Protein AF-A0A3N5YSX3-F1 (afdb_monomer_lite)

Secondary structure (DSSP, 8-state):
--PPPTTHHHHHHHHTT--EEEEETT--S-EE-SS----TTEEEEEPPSEEEEEEEEEE-SS-EEEE----TTT--GGG---SSTT-EEEEEEEEEEETTEEEEEEEE-

Foldseek 3Di:
DDDDDPCNVVVVCVVVPFWKWKDAPVRPDTDTCPPDPVDPRIDMDGDDQKAKFKFFWKDFPVGTDGDCPPPDRDDDPPPPDDPDPGIDRPWMWIFMDGVNHTDDIDTDD

Sequence (109 aa):
MNKPHKHAEFIKAWADGAEIEFRHEECHAWKKADSPSWNLYTQYRVKPKTVVKYHGIMQGTDGYEDMNHNTGYHAELSHVRYPDNKWKVIAIVKTTFVDNVPVAVEIVK

Structure (mmCIF, N/CA/C/O backbone):
data_AF-A0A3N5YSX3-F1
#
_entry.id   AF-A0A3N5YSX3-F1
#
loop_
_atom_site.group_PDB
_atom_site.id
_atom_site.type_symbol
_atom_site.label_atom_id
_atom_site.label_alt_id
_atom_site.label_comp_id
_atom_site.label_asym_id
_atom_site.label_entity_id
_atom_site.label_seq_id
_atom_site.pdbx_PDB_ins_code
_atom_site.Cartn_x
_atom_site.Cartn_y
_atom_site.Cartn_z
_atom_site.occupancy
_atom_site.B_iso_or_equiv
_atom_site.auth_seq_id
_atom_site.auth_comp_id
_atom_site.auth_asym_id
_atom_site.auth_atom_id
_atom_site.pdbx_PDB_model_num
ATOM 1 N N . MET A 1 1 ? -6.455 19.372 27.163 1.00 49.22 1 MET A N 1
ATOM 2 C CA . MET A 1 1 ? -6.671 19.162 25.713 1.00 49.22 1 MET A CA 1
ATOM 3 C C . MET A 1 1 ? -6.537 17.674 25.423 1.00 49.22 1 MET A C 1
ATOM 5 O O . MET A 1 1 ? -5.475 17.127 25.690 1.00 49.22 1 MET A O 1
ATOM 9 N N . ASN A 1 2 ? -7.593 17.017 24.935 1.00 70.88 2 ASN A N 1
ATOM 10 C CA . ASN A 1 2 ? -7.542 15.610 24.521 1.00 70.88 2 ASN A CA 1
ATOM 11 C C . ASN A 1 2 ? -6.893 15.526 23.140 1.00 70.88 2 ASN A C 1
ATOM 13 O O . ASN A 1 2 ? -7.557 15.736 22.127 1.00 70.88 2 ASN A O 1
ATOM 17 N N . LYS A 1 3 ? -5.585 15.259 23.096 1.00 79.19 3 LYS A N 1
ATOM 18 C CA . LYS A 1 3 ? -4.927 14.932 21.832 1.00 79.19 3 LYS A CA 1
ATOM 19 C C . LYS A 1 3 ? -5.445 13.557 21.389 1.00 79.19 3 LYS A C 1
ATOM 21 O O . LYS A 1 3 ? -5.342 12.618 22.181 1.00 79.19 3 LYS A O 1
ATOM 26 N N . PRO A 1 4 ? -6.017 13.419 20.182 1.00 83.00 4 PRO A N 1
ATOM 27 C CA . PRO A 1 4 ? -6.448 12.119 19.694 1.00 83.00 4 PRO A CA 1
ATOM 28 C C . PRO A 1 4 ? -5.267 11.145 19.690 1.00 83.00 4 PRO A C 1
ATOM 30 O O . PRO A 1 4 ? -4.124 11.523 19.418 1.00 83.00 4 PRO A O 1
ATOM 33 N N . HIS A 1 5 ? -5.549 9.887 20.032 1.00 85.94 5 HIS A N 1
ATOM 34 C CA . HIS A 1 5 ? -4.554 8.822 19.995 1.00 85.94 5 HIS A CA 1
ATOM 35 C C . HIS A 1 5 ? -3.957 8.712 18.583 1.00 85.94 5 HIS A C 1
ATOM 37 O O . HIS A 1 5 ? -4.674 8.906 17.603 1.00 85.94 5 HIS A O 1
ATOM 43 N N . LYS A 1 6 ? -2.678 8.332 18.451 1.00 88.44 6 LYS A N 1
ATOM 44 C CA . LYS A 1 6 ? -1.994 8.224 17.142 1.00 88.44 6 LYS A CA 1
ATOM 45 C C . LYS A 1 6 ? -2.698 7.303 16.131 1.00 88.44 6 LYS A C 1
ATOM 47 O O . LYS A 1 6 ? -2.426 7.383 14.943 1.00 88.44 6 LYS A O 1
ATOM 52 N N . HIS A 1 7 ? -3.572 6.414 16.607 1.00 92.38 7 HIS A N 1
ATOM 53 C CA . HIS A 1 7 ? -4.340 5.477 15.782 1.00 92.38 7 HIS A CA 1
ATOM 54 C C . HIS A 1 7 ? -5.814 5.863 15.614 1.00 92.38 7 HIS A C 1
ATOM 56 O O . HIS A 1 7 ? -6.558 5.094 15.019 1.00 92.38 7 HIS A O 1
ATOM 62 N N . ALA A 1 8 ? -6.260 7.005 16.146 1.00 92.31 8 ALA A N 1
ATOM 63 C CA . ALA A 1 8 ? -7.677 7.372 16.163 1.00 92.31 8 ALA A CA 1
ATOM 64 C C . ALA A 1 8 ? -8.302 7.366 14.757 1.00 92.31 8 ALA A C 1
ATOM 66 O O . ALA A 1 8 ? -9.401 6.847 14.577 1.00 92.31 8 ALA A O 1
ATOM 67 N N . GLU A 1 9 ? -7.577 7.868 13.756 1.00 91.56 9 GLU A N 1
ATOM 68 C CA . GLU A 1 9 ? -8.036 7.879 12.362 1.00 91.56 9 GLU A CA 1
ATOM 69 C C . GLU A 1 9 ? -8.153 6.466 11.774 1.00 91.56 9 GLU A C 1
ATOM 71 O O . GLU A 1 9 ? -9.136 6.155 11.105 1.00 91.56 9 GLU A O 1
ATOM 76 N N . PHE A 1 10 ? -7.202 5.577 12.075 1.00 94.00 10 PHE A N 1
ATOM 77 C CA . PHE A 1 10 ? -7.221 4.195 11.588 1.00 94.00 10 PHE A CA 1
ATOM 78 C C . PHE A 1 10 ? -8.292 3.346 12.275 1.00 94.00 10 PHE A C 1
ATOM 80 O O . PHE A 1 10 ? -8.935 2.536 11.614 1.00 94.00 10 PHE A O 1
ATOM 87 N N . ILE A 1 11 ? -8.518 3.556 13.577 1.00 93.81 11 ILE A N 1
ATOM 88 C CA . ILE A 1 11 ? -9.593 2.900 14.334 1.00 93.81 11 ILE A CA 1
ATOM 89 C C . ILE A 1 11 ? -10.946 3.275 13.736 1.00 93.81 11 ILE A C 1
ATOM 91 O O . ILE A 1 11 ? -11.776 2.398 13.509 1.00 93.81 11 ILE A O 1
ATOM 95 N N . LYS A 1 12 ? -11.149 4.566 13.443 1.00 94.12 12 LYS A N 1
ATOM 96 C CA . LYS A 1 12 ? -12.375 5.043 12.806 1.00 94.12 12 LYS A CA 1
ATOM 97 C C . LYS A 1 12 ? -12.557 4.426 11.419 1.00 94.12 12 LYS A C 1
ATOM 99 O O . LYS A 1 12 ? -13.597 3.838 11.164 1.00 94.12 12 LYS A O 1
ATOM 104 N N . ALA A 1 13 ? -11.531 4.482 10.569 1.00 92.38 13 ALA A N 1
ATOM 105 C CA . ALA A 1 13 ? -11.596 3.899 9.230 1.00 92.38 13 ALA A CA 1
ATOM 106 C C . ALA A 1 13 ? -11.913 2.393 9.261 1.00 92.38 13 ALA A C 1
ATOM 108 O O . ALA A 1 13 ? -12.723 1.921 8.470 1.00 92.38 13 ALA A O 1
ATOM 109 N N . TRP A 1 14 ? -11.313 1.644 10.190 1.00 94.62 14 TRP A N 1
ATOM 110 C CA . TRP A 1 14 ? -11.592 0.218 10.367 1.00 94.62 14 TRP A CA 1
ATOM 111 C C . TRP A 1 14 ? -13.025 -0.045 10.851 1.00 94.62 14 TRP A C 1
ATOM 113 O O . TRP A 1 14 ? -13.687 -0.933 10.322 1.00 94.62 14 TRP A O 1
ATOM 123 N N . ALA A 1 15 ? -13.533 0.755 11.798 1.00 93.50 15 ALA A N 1
ATOM 124 C CA . ALA A 1 15 ? -14.923 0.676 12.257 1.00 93.50 15 ALA A CA 1
ATOM 125 C C . ALA A 1 15 ? -15.936 1.024 11.148 1.00 93.50 15 ALA A C 1
ATOM 127 O O . ALA A 1 15 ? -17.013 0.436 11.101 1.00 93.50 15 ALA A O 1
ATOM 128 N N . ASP A 1 16 ? -15.560 1.914 10.226 1.00 94.75 16 ASP A N 1
ATOM 129 C CA . ASP A 1 16 ? -16.324 2.252 9.019 1.00 94.75 16 ASP A CA 1
ATOM 130 C C . ASP A 1 16 ? -16.192 1.178 7.906 1.00 94.75 16 ASP A C 1
ATOM 132 O O . ASP A 1 16 ? -16.770 1.322 6.828 1.00 94.75 16 ASP A O 1
ATOM 136 N N . GLY A 1 17 ? -15.443 0.091 8.145 1.00 91.06 17 GLY A N 1
ATOM 137 C CA . GLY A 1 17 ? -15.299 -1.051 7.233 1.00 91.06 17 GLY A CA 1
ATOM 138 C C . GLY A 1 17 ? -14.125 -0.970 6.251 1.00 91.06 17 GLY A C 1
ATOM 139 O O . GLY A 1 17 ? -14.054 -1.771 5.318 1.00 91.06 17 GLY A O 1
ATOM 140 N N . ALA A 1 18 ? -13.196 -0.025 6.420 1.00 91.06 18 ALA A N 1
ATOM 141 C CA . ALA A 1 18 ? -12.007 0.054 5.577 1.00 91.06 18 ALA A CA 1
ATOM 142 C C . ALA A 1 18 ? -11.027 -1.099 5.856 1.00 91.06 18 ALA A C 1
ATOM 144 O O . ALA A 1 18 ? -10.755 -1.452 7.006 1.00 91.06 18 ALA A O 1
ATOM 145 N N . GLU A 1 19 ? -10.417 -1.635 4.796 1.00 92.06 19 GLU A N 1
ATOM 146 C CA . GLU A 1 19 ? -9.291 -2.558 4.936 1.00 92.06 19 GLU A CA 1
ATOM 147 C C . GLU A 1 19 ? -8.061 -1.804 5.456 1.00 92.06 19 GLU A C 1
ATOM 149 O O . GLU A 1 19 ? -7.607 -0.827 4.855 1.00 92.06 19 GLU A O 1
ATOM 154 N N . ILE A 1 20 ? -7.493 -2.280 6.560 1.00 93.31 20 ILE A N 1
ATOM 155 C CA . ILE A 1 20 ? -6.272 -1.728 7.146 1.00 93.31 20 ILE A CA 1
ATOM 156 C C . ILE A 1 20 ? -5.115 -2.710 7.006 1.00 93.31 20 ILE A C 1
ATOM 158 O O . ILE A 1 20 ? -5.281 -3.933 7.008 1.00 93.31 20 ILE A O 1
ATOM 162 N N . GLU A 1 21 ? -3.917 -2.155 6.938 1.00 92.31 21 GLU A N 1
ATOM 163 C CA . GLU A 1 21 ? -2.675 -2.902 6.981 1.00 92.31 21 GLU A CA 1
ATOM 164 C C . GLU A 1 21 ? -1.836 -2.439 8.164 1.00 92.31 21 GLU A C 1
ATOM 166 O O . GLU A 1 21 ? -1.858 -1.268 8.553 1.00 92.31 21 GLU A O 1
ATOM 171 N N . PHE A 1 22 ? -1.076 -3.369 8.721 1.00 91.56 22 PHE A N 1
ATOM 172 C CA . PHE A 1 22 ? -0.121 -3.118 9.778 1.00 91.56 22 PHE A CA 1
ATOM 173 C C . PHE A 1 22 ? 1.282 -3.505 9.329 1.00 91.56 22 PHE A C 1
ATOM 175 O O . PHE A 1 22 ? 1.479 -4.368 8.468 1.00 91.56 22 PHE A O 1
ATOM 182 N N . ARG A 1 23 ? 2.270 -2.859 9.932 1.00 89.19 23 ARG A N 1
ATOM 183 C CA . ARG A 1 23 ? 3.678 -3.151 9.724 1.00 89.19 23 ARG A CA 1
ATOM 184 C C . ARG A 1 23 ? 4.400 -3.097 11.063 1.00 89.19 23 ARG A C 1
ATOM 186 O O . ARG A 1 23 ? 4.310 -2.100 11.782 1.00 89.19 23 ARG A O 1
ATOM 193 N N . HIS A 1 24 ? 5.104 -4.178 11.386 1.00 82.62 24 HIS A N 1
ATOM 194 C CA . HIS A 1 24 ? 6.051 -4.186 12.498 1.00 82.62 24 HIS A CA 1
ATOM 195 C C . HIS A 1 24 ? 7.343 -3.500 12.081 1.00 82.62 24 HIS A C 1
ATOM 197 O O . HIS A 1 24 ? 7.746 -3.595 10.928 1.00 82.62 24 HIS A O 1
ATOM 203 N N . GLU A 1 25 ? 8.011 -2.852 13.025 1.00 77.12 25 GLU A N 1
ATOM 204 C CA . GLU A 1 25 ? 9.292 -2.193 12.773 1.00 77.12 25 GLU A CA 1
ATOM 205 C C . GLU A 1 25 ? 10.338 -3.164 12.196 1.00 77.12 25 GLU A C 1
ATOM 207 O O . GLU A 1 25 ? 11.014 -2.834 11.226 1.00 77.12 25 GLU A O 1
ATOM 212 N N . GLU A 1 26 ? 10.363 -4.402 12.695 1.00 79.50 26 GLU A N 1
ATOM 213 C CA . GLU A 1 26 ? 11.276 -5.462 12.244 1.00 79.50 26 GLU A CA 1
ATOM 214 C C . GLU A 1 26 ? 10.867 -6.104 10.906 1.00 79.50 26 GLU A C 1
ATOM 216 O O . GLU A 1 26 ? 11.692 -6.673 10.193 1.00 79.50 26 GLU A O 1
ATOM 221 N N . CYS A 1 27 ? 9.587 -6.023 10.531 1.00 68.12 27 CYS A N 1
ATOM 222 C CA . CYS A 1 27 ? 9.090 -6.559 9.267 1.00 68.12 27 CYS A CA 1
ATOM 223 C C . CYS A 1 27 ? 8.887 -5.412 8.278 1.00 68.12 27 CYS A C 1
ATOM 225 O O . CYS A 1 27 ? 7.913 -4.671 8.357 1.00 68.12 27 CYS A O 1
ATOM 227 N N . HIS A 1 28 ? 9.740 -5.296 7.263 1.00 73.50 28 HIS A N 1
ATOM 228 C CA . HIS A 1 28 ? 9.616 -4.231 6.260 1.00 73.50 28 HIS A CA 1
ATOM 229 C C . HIS A 1 28 ? 8.391 -4.353 5.318 1.00 73.50 28 HIS A C 1
ATOM 231 O O . HIS A 1 28 ? 8.254 -3.565 4.384 1.00 73.50 28 HIS A O 1
ATOM 237 N N . ALA A 1 29 ? 7.479 -5.298 5.568 1.00 80.75 29 ALA A N 1
ATOM 238 C CA . ALA A 1 29 ? 6.302 -5.573 4.749 1.00 80.75 29 ALA A CA 1
ATOM 239 C C . ALA A 1 29 ? 4.990 -5.195 5.456 1.00 80.75 29 ALA A C 1
ATOM 241 O O . ALA A 1 29 ? 4.787 -5.512 6.629 1.00 80.75 29 ALA A O 1
ATOM 242 N N . TRP A 1 30 ? 4.082 -4.569 4.704 1.00 87.06 30 TRP A N 1
ATOM 243 C CA . TRP A 1 30 ? 2.700 -4.328 5.120 1.00 87.06 30 TRP A CA 1
ATOM 244 C C . TRP A 1 30 ? 1.887 -5.621 5.029 1.00 87.06 30 TRP A C 1
ATOM 246 O O . TRP A 1 30 ? 1.962 -6.335 4.029 1.00 87.06 30 TRP A O 1
ATOM 256 N N . LYS A 1 31 ? 1.121 -5.927 6.077 1.00 86.81 31 LYS A N 1
ATOM 257 C CA . LYS A 1 31 ? 0.249 -7.105 6.168 1.00 86.81 31 LYS A CA 1
ATOM 258 C C . LYS A 1 31 ? -1.168 -6.671 6.514 1.00 86.81 31 LYS A C 1
ATOM 260 O O . LYS A 1 31 ? -1.347 -5.701 7.242 1.00 86.81 31 LYS A O 1
ATOM 265 N N . LYS A 1 32 ? -2.176 -7.396 6.033 1.00 90.88 32 LYS A N 1
ATOM 266 C CA . LYS A 1 32 ? -3.582 -7.140 6.374 1.00 90.88 32 LYS A CA 1
ATOM 267 C C . LYS A 1 32 ? -3.808 -7.280 7.885 1.00 90.88 32 LYS A C 1
ATOM 269 O O . LYS A 1 32 ? -3.336 -8.246 8.479 1.00 90.88 32 LYS A O 1
ATOM 274 N N . ALA A 1 33 ? -4.521 -6.336 8.496 1.00 91.56 33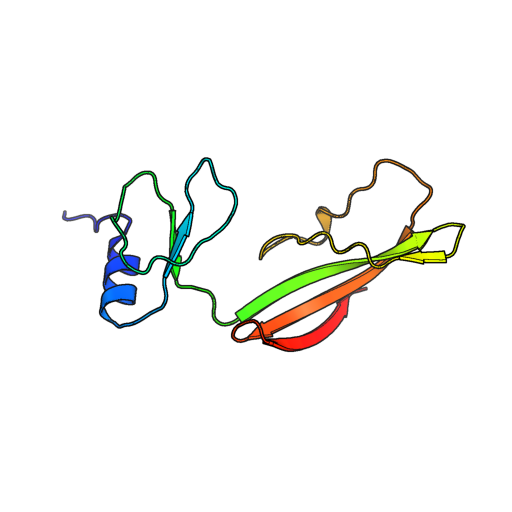 ALA A N 1
ATOM 275 C CA . ALA A 1 33 ? -4.906 -6.388 9.907 1.00 91.56 33 ALA A CA 1
ATOM 276 C C . ALA A 1 33 ? -6.402 -6.724 10.043 1.00 91.56 33 ALA A C 1
ATOM 278 O O . ALA A 1 33 ? -7.244 -5.833 10.102 1.00 91.56 33 ALA A O 1
ATOM 279 N N . ASP A 1 34 ? -6.732 -8.017 10.115 1.00 88.31 34 ASP A N 1
ATOM 280 C CA . ASP A 1 34 ? -8.116 -8.471 10.344 1.00 88.31 34 ASP A CA 1
ATOM 281 C C . ASP A 1 34 ? -8.579 -8.245 11.797 1.00 88.31 34 ASP A C 1
ATOM 283 O O . ASP A 1 34 ? -9.764 -8.080 12.069 1.00 88.31 34 ASP A O 1
ATOM 287 N N . SER A 1 35 ? -7.646 -8.219 12.752 1.00 90.12 35 SER A N 1
ATOM 288 C CA . SER A 1 35 ? -7.915 -7.964 14.175 1.00 90.12 35 SER A CA 1
ATOM 289 C C . SER A 1 35 ? -6.797 -7.098 14.773 1.00 90.12 35 SER A C 1
ATOM 291 O O . SER A 1 35 ? -5.874 -7.619 15.403 1.00 90.12 35 SER A O 1
ATOM 293 N N . PRO A 1 36 ? -6.804 -5.776 14.513 1.00 89.44 36 PRO A N 1
ATOM 294 C CA . PRO A 1 36 ? -5.735 -4.875 14.937 1.00 89.44 36 PRO A CA 1
ATOM 295 C C . PRO A 1 36 ? -5.667 -4.749 16.467 1.00 89.44 36 PRO A C 1
ATOM 297 O O . PRO A 1 36 ? -6.638 -4.379 17.120 1.00 89.44 36 PRO A O 1
ATOM 300 N N . SER A 1 37 ? -4.485 -4.982 17.041 1.00 89.75 37 SER A N 1
ATOM 301 C CA . SER A 1 37 ? -4.218 -4.770 18.474 1.00 89.75 37 SER A CA 1
ATOM 302 C C . SER A 1 37 ? -3.965 -3.303 18.850 1.00 89.75 37 SER A C 1
ATOM 304 O O . SER A 1 37 ? -3.837 -2.985 20.029 1.00 89.75 37 SER A O 1
ATOM 306 N N . TRP A 1 38 ? -3.859 -2.412 17.856 1.00 91.62 38 TRP A N 1
ATOM 307 C CA . TRP A 1 38 ? -3.568 -0.979 18.002 1.00 91.62 38 TRP A CA 1
ATOM 308 C C . TRP A 1 38 ? -2.311 -0.667 18.826 1.00 91.62 38 TRP A C 1
ATOM 310 O O . TRP A 1 38 ? -2.224 0.383 19.468 1.00 91.62 38 TRP A O 1
ATOM 320 N N . ASN A 1 39 ? -1.319 -1.560 18.773 1.00 88.88 39 ASN A N 1
ATOM 321 C CA . ASN A 1 39 ? -0.065 -1.433 19.506 1.00 88.88 39 ASN A CA 1
ATOM 322 C C . ASN A 1 39 ? 0.716 -0.183 19.059 1.00 88.88 39 ASN A C 1
ATOM 324 O O . ASN A 1 39 ? 0.902 0.056 17.866 1.00 88.88 39 ASN A O 1
ATOM 328 N N . LEU A 1 40 ? 1.202 0.607 20.021 1.00 87.00 40 LEU A N 1
ATOM 329 C CA . LEU A 1 40 ? 1.969 1.837 19.797 1.00 87.00 40 LEU A CA 1
ATOM 330 C C . LEU A 1 40 ? 3.231 1.644 18.942 1.00 87.00 40 LEU A C 1
ATOM 332 O O . LEU A 1 40 ? 3.601 2.576 18.225 1.00 87.00 40 LEU A O 1
ATOM 336 N N . TYR A 1 41 ? 3.846 0.460 18.975 1.00 86.94 41 TYR A N 1
ATOM 337 C CA . TYR A 1 41 ? 5.042 0.117 18.191 1.00 86.94 41 TYR A CA 1
ATOM 338 C C . TYR A 1 41 ? 4.724 -0.384 16.778 1.00 86.94 41 TYR A C 1
ATOM 340 O O . TYR A 1 41 ? 5.616 -0.618 15.971 1.00 86.94 41 TYR A O 1
ATOM 348 N N . THR A 1 42 ? 3.444 -0.577 16.464 1.00 88.75 42 THR A N 1
ATOM 349 C CA . THR A 1 42 ? 3.008 -1.016 15.140 1.00 88.75 42 THR A CA 1
ATOM 350 C C . THR A 1 42 ? 2.581 0.194 14.320 1.00 88.75 42 THR A C 1
ATOM 352 O O . THR A 1 42 ? 1.906 1.107 14.809 1.00 88.75 42 THR A O 1
ATOM 355 N N . GLN A 1 43 ? 3.010 0.228 13.064 1.00 91.19 43 GLN A N 1
ATOM 356 C CA . GLN A 1 43 ? 2.537 1.213 12.102 1.00 91.19 43 GLN A CA 1
ATOM 357 C C . GLN A 1 43 ? 1.268 0.683 11.448 1.00 91.19 43 GLN A C 1
ATOM 359 O O . GLN A 1 43 ? 1.196 -0.495 11.108 1.00 91.19 43 GLN A O 1
ATOM 364 N N . TYR A 1 44 ? 0.285 1.555 11.257 1.00 92.00 44 TYR A N 1
ATOM 365 C CA . TYR A 1 44 ? -0.968 1.230 10.586 1.00 92.00 44 TYR A CA 1
ATOM 366 C C . TYR A 1 44 ? -1.170 2.165 9.401 1.00 92.00 44 TYR A C 1
ATOM 368 O O . TYR A 1 44 ? -0.733 3.316 9.427 1.00 92.00 44 TYR A O 1
ATOM 376 N N . ARG A 1 45 ? -1.843 1.661 8.371 1.00 91.31 45 ARG A N 1
ATOM 377 C CA . ARG A 1 45 ? -2.353 2.459 7.258 1.00 91.31 45 ARG A CA 1
ATOM 378 C C . ARG A 1 45 ? -3.677 1.887 6.776 1.00 91.31 45 ARG A C 1
ATOM 380 O O . ARG A 1 45 ? -3.930 0.694 6.924 1.00 91.31 45 ARG A O 1
ATOM 387 N N . VAL A 1 46 ? -4.491 2.724 6.148 1.00 90.75 46 VAL A N 1
ATOM 388 C CA . VAL A 1 46 ? -5.586 2.233 5.305 1.00 90.75 46 VAL A CA 1
ATOM 389 C C . VAL A 1 46 ? -4.964 1.660 4.034 1.00 90.75 46 VAL A C 1
ATOM 391 O O . VAL A 1 46 ? -4.071 2.285 3.454 1.00 90.75 46 VAL A O 1
ATOM 394 N N . LYS A 1 47 ? -5.396 0.467 3.623 1.00 87.31 47 LYS A N 1
ATOM 395 C CA . LYS A 1 47 ? -4.909 -0.181 2.406 1.00 87.31 47 LYS A CA 1
ATOM 396 C C . LYS A 1 47 ? -5.152 0.756 1.214 1.00 87.31 47 LYS A C 1
ATOM 398 O O . LYS A 1 47 ? -6.297 1.148 0.973 1.00 87.31 47 LYS A O 1
ATOM 403 N N . PRO A 1 48 ? -4.102 1.159 0.481 1.00 83.75 48 PRO A N 1
ATOM 404 C CA . PRO A 1 48 ? -4.271 2.046 -0.658 1.00 83.75 48 PRO A CA 1
ATOM 405 C C . PRO A 1 48 ? -5.050 1.321 -1.759 1.00 83.75 48 PRO A C 1
ATOM 407 O O . PRO A 1 48 ? -4.638 0.255 -2.211 1.00 83.75 48 PRO A O 1
ATOM 410 N N . LYS A 1 49 ? -6.164 1.913 -2.204 1.00 83.00 49 LYS A N 1
ATOM 411 C CA . LYS A 1 49 ? -6.946 1.397 -3.343 1.00 83.00 49 LYS A CA 1
ATOM 412 C C . LYS A 1 49 ? -6.170 1.492 -4.652 1.00 83.00 49 LYS A C 1
ATOM 414 O O . LYS A 1 49 ? -6.274 0.607 -5.490 1.00 83.00 49 LYS A O 1
ATOM 419 N N . THR A 1 50 ? -5.367 2.545 -4.790 1.00 84.44 50 THR A N 1
ATOM 420 C CA . THR A 1 50 ? -4.540 2.807 -5.968 1.00 84.44 50 THR A CA 1
ATOM 421 C C . THR A 1 50 ? -3.066 2.761 -5.589 1.00 84.44 50 THR A C 1
ATOM 423 O O . THR A 1 50 ? -2.640 3.431 -4.649 1.00 84.44 50 THR A O 1
ATOM 426 N N . VAL A 1 51 ? -2.282 1.982 -6.330 1.00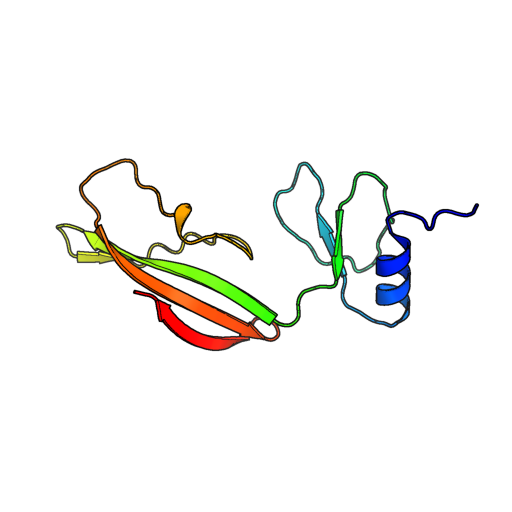 84.19 51 VAL A N 1
ATOM 427 C CA . VAL A 1 51 ? -0.858 1.735 -6.082 1.00 84.19 51 VAL A CA 1
ATOM 428 C C . VAL A 1 51 ? -0.088 1.980 -7.363 1.00 84.19 51 VAL A C 1
ATOM 430 O O . VAL A 1 51 ? -0.462 1.456 -8.400 1.00 84.19 51 VAL A O 1
ATOM 433 N N . VAL A 1 52 ? 1.015 2.718 -7.308 1.00 81.69 52 VAL A N 1
ATOM 434 C CA . VAL A 1 52 ? 1.916 2.870 -8.456 1.00 81.69 52 VAL A CA 1
ATOM 435 C C . VAL A 1 52 ? 3.214 2.132 -8.147 1.00 81.69 52 VAL A C 1
ATOM 437 O O . VAL A 1 52 ? 3.800 2.334 -7.085 1.00 81.69 52 VAL A O 1
ATOM 440 N N . LYS A 1 53 ? 3.651 1.256 -9.053 1.00 82.94 53 LYS A N 1
ATOM 441 C CA . LYS A 1 53 ? 4.941 0.559 -8.980 1.00 82.94 53 LYS A CA 1
ATOM 442 C C . LYS A 1 53 ? 5.822 0.976 -10.147 1.00 82.94 53 LYS A C 1
ATOM 444 O O . LYS A 1 53 ? 5.312 1.233 -11.235 1.00 82.94 53 LYS A O 1
ATOM 449 N N . TYR A 1 54 ? 7.128 0.986 -9.917 1.00 79.31 54 TYR A N 1
ATOM 450 C CA . TYR A 1 54 ? 8.131 1.247 -10.942 1.00 79.31 54 TYR A CA 1
ATOM 451 C C . TYR A 1 54 ? 9.062 0.038 -11.051 1.00 79.31 54 TYR A C 1
ATOM 453 O O . TYR A 1 54 ? 9.514 -0.477 -10.029 1.00 79.31 54 TYR A O 1
ATOM 461 N N . HIS A 1 55 ? 9.360 -0.410 -12.269 1.00 74.50 55 HIS A N 1
ATOM 462 C CA . HIS A 1 55 ? 10.444 -1.362 -12.529 1.00 74.50 55 HIS A CA 1
ATOM 463 C C . HIS A 1 55 ? 11.260 -0.924 -13.748 1.00 74.50 55 HIS A C 1
ATOM 465 O O . HIS A 1 55 ? 10.755 -0.234 -14.632 1.00 74.50 55 HIS A O 1
ATOM 471 N N . GLY A 1 56 ? 12.550 -1.256 -13.759 1.00 75.81 56 GLY A N 1
ATOM 472 C CA . GLY A 1 56 ? 13.464 -0.889 -14.838 1.00 75.81 56 GLY A CA 1
ATOM 473 C C . GLY A 1 56 ? 13.642 -2.037 -15.824 1.00 75.81 56 GLY A C 1
ATOM 474 O O . GLY A 1 56 ? 13.956 -3.149 -15.410 1.00 75.81 56 GLY A O 1
ATOM 475 N N . ILE A 1 57 ? 13.507 -1.755 -17.120 1.00 74.44 57 ILE A N 1
ATOM 476 C CA . ILE A 1 57 ? 13.913 -2.678 -18.184 1.00 74.44 57 ILE A CA 1
ATOM 477 C C . ILE A 1 57 ? 15.397 -2.467 -18.440 1.00 74.44 57 ILE A C 1
ATOM 479 O O . ILE A 1 57 ? 15.857 -1.334 -18.639 1.00 74.44 57 ILE A O 1
ATOM 483 N N . MET A 1 58 ? 16.140 -3.568 -18.455 1.00 71.56 58 MET A N 1
ATOM 484 C CA . MET A 1 58 ? 17.585 -3.530 -18.573 1.00 71.56 58 MET A CA 1
ATOM 485 C C . MET A 1 58 ? 18.083 -4.259 -19.804 1.00 71.56 58 MET A C 1
ATOM 487 O O . MET A 1 58 ? 17.556 -5.298 -20.198 1.00 71.56 58 MET A O 1
ATOM 491 N N . GLN A 1 59 ? 19.133 -3.692 -20.390 1.00 69.56 59 GLN A N 1
ATOM 492 C CA . GLN A 1 59 ? 19.873 -4.298 -21.480 1.00 69.56 59 GLN A CA 1
ATOM 493 C C . GLN A 1 59 ? 21.284 -4.637 -21.007 1.00 69.56 59 GLN A C 1
ATOM 495 O O . GLN A 1 59 ? 22.036 -3.749 -20.584 1.00 69.56 59 GLN A O 1
ATOM 500 N N . GLY A 1 60 ? 21.610 -5.923 -21.072 1.00 67.44 60 GLY A N 1
ATOM 501 C CA . GLY A 1 60 ? 22.942 -6.467 -20.850 1.00 67.44 60 GLY A CA 1
ATOM 502 C C . GLY A 1 60 ? 23.659 -6.706 -22.175 1.00 67.44 60 GLY A C 1
ATOM 503 O O . GLY A 1 60 ? 23.115 -6.495 -23.261 1.00 67.44 60 GLY A O 1
ATOM 504 N N . THR A 1 61 ? 24.908 -7.156 -22.097 1.00 63.00 61 THR A N 1
ATOM 505 C CA . THR A 1 61 ? 25.707 -7.521 -23.279 1.00 63.00 61 THR A CA 1
ATOM 506 C C . THR A 1 61 ? 25.267 -8.836 -23.933 1.00 63.00 61 THR A C 1
ATOM 508 O O . THR A 1 61 ? 25.689 -9.132 -25.046 1.00 63.00 61 THR A O 1
ATOM 511 N N . ASP A 1 62 ? 24.440 -9.618 -23.246 1.00 66.88 62 ASP A N 1
ATOM 512 C CA . ASP A 1 62 ? 23.947 -10.949 -23.610 1.00 66.88 62 ASP A CA 1
ATOM 513 C C . ASP A 1 62 ? 22.429 -10.999 -23.881 1.00 66.88 62 ASP A C 1
ATOM 515 O O . ASP A 1 62 ? 21.934 -12.030 -24.335 1.00 66.88 62 ASP A O 1
ATOM 519 N N . GLY A 1 63 ? 21.688 -9.898 -23.686 1.00 59.62 63 GLY A N 1
ATOM 520 C CA . GLY A 1 63 ? 20.250 -9.834 -23.969 1.00 59.62 63 GLY A CA 1
ATOM 521 C C . GLY A 1 63 ? 19.473 -8.793 -23.152 1.00 59.62 63 GLY A C 1
ATOM 522 O O . GLY A 1 63 ? 20.037 -7.815 -22.657 1.00 59.62 63 GLY A O 1
ATOM 523 N N . TYR A 1 64 ? 18.154 -8.998 -23.042 1.00 51.97 64 TYR A N 1
ATOM 524 C CA . TYR A 1 64 ? 17.238 -8.209 -22.207 1.00 51.97 64 TYR A CA 1
ATOM 525 C C . TYR A 1 64 ? 16.717 -9.064 -21.047 1.00 51.97 64 TYR A C 1
ATOM 527 O O . TYR A 1 64 ? 16.220 -10.163 -21.287 1.00 51.97 64 TYR A O 1
ATOM 535 N N . GLU A 1 65 ? 16.752 -8.539 -19.820 1.00 56.34 65 GLU A N 1
ATOM 536 C CA . GLU A 1 65 ? 16.121 -9.163 -18.649 1.00 56.34 65 GLU A CA 1
ATOM 537 C C . GLU A 1 65 ? 15.235 -8.149 -17.906 1.00 56.34 65 GLU A C 1
ATOM 539 O O . GLU A 1 65 ? 15.624 -6.997 -17.686 1.00 56.34 65 GLU A O 1
ATOM 544 N N . ASP A 1 66 ? 14.026 -8.577 -17.522 1.00 51.19 66 ASP A N 1
ATOM 545 C CA . ASP A 1 66 ? 13.116 -7.795 -16.677 1.00 51.19 66 ASP A CA 1
ATOM 546 C C . ASP A 1 66 ? 13.483 -8.027 -15.205 1.00 51.19 66 ASP A C 1
ATOM 548 O O . ASP A 1 66 ? 13.088 -9.014 -14.580 1.00 51.19 66 ASP A O 1
ATOM 552 N N . MET A 1 67 ? 14.303 -7.133 -14.649 1.00 53.25 67 MET A N 1
ATOM 553 C CA . MET A 1 67 ? 14.675 -7.188 -13.239 1.00 53.25 67 MET A CA 1
ATOM 554 C C . MET A 1 67 ? 13.610 -6.502 -12.393 1.00 53.25 67 MET A C 1
ATOM 556 O O . MET A 1 67 ? 13.627 -5.292 -12.148 1.00 53.25 67 MET A O 1
ATOM 560 N N . ASN A 1 68 ? 12.691 -7.324 -11.900 1.00 46.38 68 ASN A N 1
ATOM 561 C CA . ASN A 1 68 ? 11.596 -6.927 -11.032 1.00 46.38 68 ASN A CA 1
ATOM 562 C C . ASN A 1 68 ? 12.115 -6.625 -9.612 1.00 46.38 68 ASN A C 1
ATOM 564 O O . ASN A 1 68 ? 11.890 -7.382 -8.665 1.00 46.38 68 ASN A O 1
ATOM 568 N N . HIS A 1 69 ? 12.839 -5.514 -9.440 1.00 47.88 69 HIS A N 1
ATOM 569 C CA . HIS A 1 69 ? 13.022 -4.939 -8.114 1.00 47.88 69 HIS A CA 1
ATOM 570 C C . HIS A 1 69 ? 11.643 -4.479 -7.662 1.00 47.88 69 HIS A C 1
ATOM 572 O O . HIS A 1 69 ? 11.165 -3.418 -8.060 1.00 47.88 69 HIS A O 1
ATOM 578 N N . ASN A 1 70 ? 10.992 -5.329 -6.866 1.00 41.22 70 ASN A N 1
ATOM 579 C CA . ASN A 1 70 ? 9.705 -5.086 -6.234 1.00 41.22 70 ASN A CA 1
ATOM 580 C C . ASN A 1 70 ? 9.904 -3.974 -5.199 1.00 41.22 70 ASN A C 1
ATOM 582 O O . ASN A 1 70 ? 9.991 -4.186 -3.990 1.00 41.22 70 ASN A O 1
ATOM 586 N N . THR A 1 71 ? 10.099 -2.770 -5.712 1.00 44.19 71 THR A N 1
ATOM 587 C CA . THR A 1 71 ? 10.335 -1.582 -4.939 1.00 44.19 71 THR A CA 1
ATOM 588 C C . THR A 1 71 ? 8.994 -1.177 -4.356 1.00 44.19 71 THR A C 1
ATOM 590 O O . THR A 1 71 ? 8.100 -0.664 -5.029 1.00 44.19 71 THR A O 1
ATOM 593 N N . GLY A 1 72 ? 8.791 -1.565 -3.100 1.00 41.62 72 GLY A N 1
ATOM 594 C CA . GLY A 1 72 ? 7.497 -1.468 -2.448 1.00 41.62 72 GLY A CA 1
ATOM 595 C C . GLY A 1 72 ? 6.922 -0.061 -2.539 1.00 41.62 72 GLY A C 1
ATOM 596 O O . GLY A 1 72 ? 7.587 0.868 -2.116 1.00 41.62 72 GLY A O 1
ATOM 597 N N . TYR A 1 73 ? 5.694 0.047 -3.055 1.00 44.88 73 TYR A N 1
ATOM 598 C CA . TYR A 1 73 ? 4.721 1.157 -3.022 1.00 44.88 73 TYR A CA 1
ATOM 599 C C . TYR A 1 73 ? 5.180 2.603 -3.344 1.00 44.88 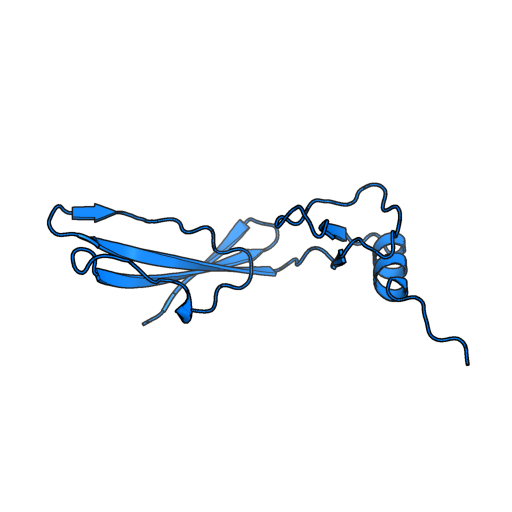73 TYR A C 1
ATOM 601 O O . TYR A 1 73 ? 4.317 3.412 -3.659 1.00 44.88 73 TYR A O 1
ATOM 609 N N . HIS A 1 74 ? 6.473 2.935 -3.311 1.00 40.41 74 HIS A N 1
ATOM 610 C CA . HIS A 1 74 ? 7.063 4.267 -3.444 1.00 40.41 74 HIS A CA 1
ATOM 611 C C . HIS A 1 74 ? 8.591 4.203 -3.702 1.00 40.41 74 HIS A C 1
ATOM 613 O O . HIS A 1 74 ? 9.331 4.937 -3.046 1.00 40.41 74 HIS A O 1
ATOM 619 N N . ALA A 1 75 ? 9.133 3.365 -4.603 1.00 41.94 75 ALA A N 1
ATOM 620 C CA . ALA A 1 75 ? 10.477 3.724 -5.083 1.00 41.94 75 ALA A CA 1
ATOM 621 C C . ALA A 1 75 ? 10.363 4.907 -6.020 1.00 41.94 75 ALA A C 1
ATOM 623 O O . ALA A 1 75 ? 9.837 4.816 -7.127 1.00 41.94 75 ALA A O 1
ATOM 624 N N . GLU A 1 76 ? 10.909 6.016 -5.556 1.00 41.78 76 GLU A N 1
ATOM 625 C CA . GLU A 1 76 ? 11.390 7.062 -6.430 1.00 41.78 76 GLU A CA 1
ATOM 626 C C . GLU A 1 76 ? 12.375 6.468 -7.451 1.00 41.78 76 GLU A C 1
ATOM 628 O O . GLU A 1 76 ? 13.149 5.557 -7.134 1.00 41.78 76 GLU A O 1
ATOM 633 N N . LEU A 1 77 ? 12.365 7.032 -8.665 1.00 44.31 77 LEU A N 1
ATOM 634 C CA . LEU A 1 77 ? 13.225 6.695 -9.815 1.00 44.31 77 LEU A CA 1
ATOM 635 C C . LEU A 1 77 ? 14.715 6.501 -9.449 1.00 44.31 77 LEU A C 1
ATOM 637 O O . LEU A 1 77 ? 15.453 5.810 -10.144 1.00 44.31 77 LEU A O 1
ATOM 641 N N . SER A 1 78 ? 15.152 7.108 -8.345 1.00 43.59 78 SER A N 1
ATOM 642 C CA . SER A 1 78 ? 16.522 7.181 -7.840 1.00 43.59 78 SER A CA 1
ATOM 643 C C . SER A 1 78 ? 17.091 5.888 -7.233 1.00 43.59 78 SER A C 1
ATOM 645 O O . SER A 1 78 ? 18.302 5.826 -7.003 1.00 43.59 78 SER A O 1
ATOM 647 N N . HIS A 1 79 ? 16.271 4.861 -6.969 1.00 44.41 79 HIS A N 1
ATOM 648 C CA . HIS A 1 79 ? 16.712 3.641 -6.266 1.00 44.41 79 HIS A CA 1
ATOM 649 C C . HIS A 1 79 ? 17.160 2.489 -7.173 1.00 44.41 79 HIS A C 1
ATOM 651 O O . HIS A 1 79 ? 17.622 1.463 -6.674 1.00 44.41 79 HIS A O 1
ATOM 657 N N . VAL A 1 80 ? 17.094 2.654 -8.494 1.00 53.66 80 VAL A N 1
ATOM 658 C CA . VAL A 1 80 ? 17.668 1.687 -9.435 1.00 53.66 80 VAL A CA 1
ATOM 659 C C . VAL A 1 80 ? 19.180 1.952 -9.546 1.00 53.66 80 VAL A C 1
ATOM 661 O O . VAL A 1 80 ? 19.645 2.609 -10.473 1.00 53.66 80 VAL A O 1
ATOM 664 N N . ARG A 1 81 ? 19.963 1.517 -8.546 1.00 51.19 81 ARG A N 1
ATOM 665 C CA . ARG A 1 81 ? 21.441 1.556 -8.569 1.00 51.19 81 ARG A CA 1
ATOM 666 C C . ARG A 1 81 ? 22.010 0.159 -8.772 1.00 51.19 81 ARG A C 1
ATOM 668 O O . ARG A 1 81 ? 21.603 -0.764 -8.074 1.00 51.19 81 ARG A O 1
ATOM 675 N N . TYR A 1 82 ? 23.012 0.046 -9.646 1.00 56.56 82 TYR A N 1
ATOM 676 C CA . TYR A 1 82 ? 23.727 -1.206 -9.896 1.00 56.56 82 TYR A CA 1
ATOM 677 C C . TYR A 1 82 ? 25.231 -1.096 -9.607 1.00 56.56 82 TYR A C 1
ATOM 679 O O . TYR A 1 82 ? 25.811 -0.025 -9.803 1.00 56.56 82 TYR A O 1
ATOM 687 N N . PRO A 1 83 ? 25.854 -2.190 -9.124 1.00 50.91 83 PRO A N 1
ATOM 688 C CA . PRO A 1 83 ? 27.268 -2.230 -8.759 1.00 50.91 83 PRO A CA 1
ATOM 689 C C . PRO A 1 83 ? 28.228 -2.409 -9.948 1.00 50.91 83 PRO A C 1
ATOM 691 O O . PRO A 1 83 ? 29.429 -2.218 -9.762 1.00 50.91 83 PRO A O 1
ATOM 694 N N . ASP A 1 84 ? 27.753 -2.750 -11.154 1.00 57.50 84 ASP A N 1
ATOM 695 C CA . ASP A 1 84 ? 28.608 -2.958 -12.326 1.00 57.50 84 ASP A CA 1
ATOM 696 C C . ASP A 1 84 ? 28.113 -2.250 -13.605 1.00 57.50 84 ASP A C 1
ATOM 698 O O . ASP A 1 84 ? 26.928 -2.147 -13.903 1.00 57.50 84 ASP A O 1
ATOM 702 N N . ASN A 1 85 ? 29.061 -1.748 -14.405 1.00 60.62 85 ASN A N 1
ATOM 703 C CA . ASN A 1 85 ? 28.810 -0.996 -15.649 1.00 60.62 85 ASN A CA 1
ATOM 704 C C . ASN A 1 85 ? 28.299 -1.865 -16.826 1.00 60.62 85 ASN A C 1
ATOM 706 O O . ASN A 1 85 ? 28.347 -1.427 -17.978 1.00 60.62 85 ASN A O 1
ATOM 710 N N . LYS A 1 86 ? 27.873 -3.110 -16.581 1.00 65.62 86 LYS A N 1
ATOM 711 C CA . LYS A 1 86 ? 27.503 -4.076 -17.633 1.00 65.62 86 LYS A CA 1
ATOM 712 C C . LYS A 1 86 ? 26.043 -3.980 -18.062 1.00 65.62 86 LYS A C 1
ATOM 714 O O . LYS A 1 86 ? 25.730 -4.318 -19.200 1.00 65.62 86 LYS A O 1
ATOM 719 N N . TRP A 1 87 ? 25.181 -3.487 -17.181 1.00 64.81 87 TRP A N 1
ATOM 720 C CA . TRP A 1 87 ? 23.749 -3.364 -17.421 1.00 64.81 87 TRP A CA 1
ATOM 721 C C . TRP A 1 87 ? 23.357 -1.899 -17.549 1.00 64.81 87 TRP A C 1
ATOM 723 O O . TRP A 1 87 ? 23.736 -1.060 -16.730 1.00 64.81 87 TRP A O 1
ATOM 733 N N . LYS A 1 88 ? 22.593 -1.581 -18.595 1.00 70.75 88 LYS A N 1
ATOM 734 C CA . LYS A 1 88 ? 22.036 -0.243 -18.808 1.00 70.75 88 LYS A CA 1
ATOM 735 C C . LYS A 1 88 ? 20.530 -0.290 -18.628 1.00 70.75 88 LYS A C 1
ATOM 737 O O . LYS A 1 88 ? 19.855 -1.093 -19.269 1.00 70.75 88 LYS A O 1
ATOM 742 N N . VAL A 1 89 ? 20.005 0.601 -17.791 1.00 72.69 89 VAL A N 1
ATOM 743 C CA . VAL A 1 89 ? 18.565 0.874 -17.750 1.00 72.69 89 VAL A CA 1
ATOM 744 C C . VAL A 1 89 ? 18.196 1.561 -19.059 1.00 72.69 89 VAL A C 1
ATOM 746 O O . VAL A 1 89 ? 18.730 2.624 -19.370 1.00 72.69 89 VAL A O 1
ATOM 749 N N . ILE A 1 90 ? 17.316 0.937 -19.834 1.00 76.81 90 ILE A N 1
ATOM 750 C CA . ILE A 1 90 ? 16.881 1.460 -21.137 1.00 76.81 90 ILE A CA 1
ATOM 751 C C . ILE A 1 90 ? 15.468 2.041 -21.100 1.00 76.81 90 ILE A C 1
ATOM 753 O O . ILE A 1 90 ? 15.109 2.839 -21.962 1.00 76.81 90 ILE A O 1
ATOM 757 N N . ALA A 1 91 ? 14.669 1.647 -20.111 1.00 77.25 91 ALA A N 1
ATOM 758 C CA . ALA A 1 91 ? 13.325 2.154 -19.896 1.00 77.25 91 ALA A CA 1
ATOM 759 C C . ALA A 1 91 ? 12.920 1.954 -18.436 1.00 77.25 91 ALA A C 1
ATOM 761 O O . ALA A 1 91 ? 13.342 0.994 -17.789 1.00 77.25 91 ALA A O 1
ATOM 762 N N . ILE A 1 92 ?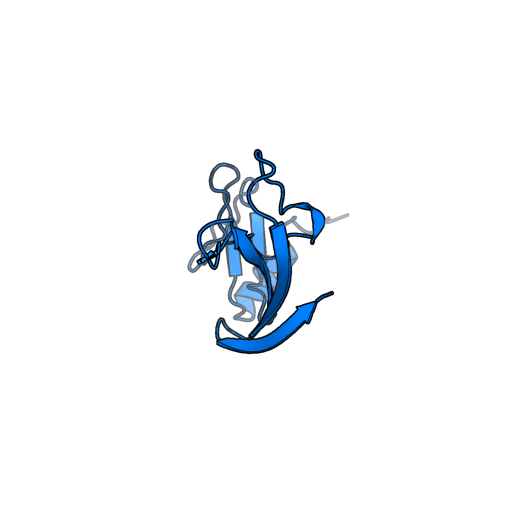 12.065 2.840 -17.935 1.00 81.81 92 ILE A N 1
ATOM 763 C CA . ILE A 1 92 ? 11.408 2.675 -16.643 1.00 81.81 92 ILE A CA 1
ATOM 764 C C . ILE A 1 92 ? 9.925 2.485 -16.915 1.00 81.81 92 ILE A C 1
ATOM 766 O O . ILE A 1 92 ? 9.295 3.308 -17.571 1.00 81.81 92 ILE A O 1
ATOM 770 N N . VAL A 1 93 ? 9.363 1.395 -16.417 1.00 83.44 93 VAL A N 1
ATOM 771 C CA . VAL A 1 93 ? 7.944 1.089 -16.537 1.00 83.44 93 VAL A CA 1
ATOM 772 C C . VAL A 1 93 ? 7.258 1.493 -15.246 1.00 83.44 93 VAL A C 1
ATOM 774 O O . VAL A 1 93 ? 7.602 1.020 -14.163 1.00 83.44 93 VAL A O 1
ATOM 777 N N . LYS A 1 94 ? 6.276 2.378 -15.372 1.00 85.94 94 LYS A N 1
ATOM 778 C CA . LYS A 1 94 ? 5.355 2.775 -14.318 1.00 85.94 94 LYS A CA 1
ATOM 779 C C . LYS A 1 94 ? 4.051 2.016 -14.512 1.00 85.94 94 LYS A C 1
ATOM 781 O O . LYS A 1 94 ? 3.364 2.204 -15.514 1.00 85.94 94 LYS A O 1
ATOM 786 N N . THR A 1 95 ? 3.675 1.224 -13.519 1.00 84.88 95 THR A N 1
ATOM 787 C CA . THR A 1 95 ? 2.423 0.467 -13.522 1.00 84.88 95 THR A CA 1
ATOM 788 C C . THR A 1 95 ? 1.525 0.948 -12.396 1.00 84.88 95 THR A C 1
ATOM 790 O O . THR A 1 95 ? 1.894 0.892 -11.223 1.00 84.88 95 THR A O 1
ATOM 793 N N . THR A 1 96 ? 0.330 1.411 -12.749 1.00 85.00 96 THR A N 1
ATOM 794 C CA . THR A 1 96 ? -0.724 1.768 -11.798 1.00 85.00 96 THR A CA 1
ATOM 795 C C . THR A 1 96 ? -1.641 0.571 -11.603 1.00 85.00 96 THR A C 1
ATOM 797 O O . THR A 1 96 ? -2.139 -0.000 -12.570 1.00 85.00 96 THR A O 1
ATOM 800 N N . PHE A 1 97 ? -1.886 0.218 -10.351 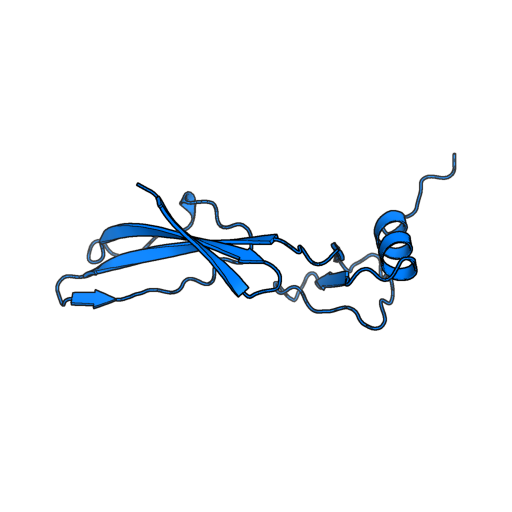1.00 85.19 97 PHE A N 1
ATOM 801 C CA . PHE A 1 97 ? -2.778 -0.842 -9.922 1.00 85.19 97 PHE A CA 1
ATOM 802 C C . PHE A 1 97 ? -3.959 -0.241 -9.166 1.00 85.19 97 PHE A C 1
ATOM 804 O O . PHE A 1 97 ? -3.769 0.661 -8.351 1.00 85.19 97 PHE A O 1
ATOM 811 N N . VAL A 1 98 ? -5.152 -0.780 -9.391 1.00 83.56 98 VAL A N 1
ATOM 812 C CA . VAL A 1 98 ? -6.334 -0.562 -8.552 1.00 83.56 98 VAL A CA 1
ATOM 813 C C . VAL A 1 98 ? -6.738 -1.919 -7.997 1.00 83.56 98 VAL A C 1
ATOM 815 O O . VAL A 1 98 ? -6.893 -2.864 -8.763 1.00 83.56 98 VAL A O 1
ATOM 818 N N . ASP A 1 99 ? -6.811 -2.053 -6.673 1.00 82.69 99 ASP A N 1
ATOM 819 C CA . ASP A 1 99 ? -7.117 -3.324 -5.995 1.00 82.69 99 ASP A CA 1
ATOM 820 C C . ASP A 1 99 ? -6.234 -4.505 -6.462 1.00 82.69 99 ASP A C 1
ATOM 822 O O . ASP A 1 99 ? -6.691 -5.628 -6.652 1.00 82.69 99 ASP A O 1
ATOM 826 N N . ASN A 1 100 ? -4.932 -4.245 -6.639 1.00 78.81 100 ASN A N 1
ATOM 827 C CA . ASN A 1 100 ? -3.923 -5.171 -7.185 1.00 78.81 100 ASN A CA 1
ATOM 828 C C . ASN A 1 100 ? -4.101 -5.573 -8.662 1.00 78.81 100 ASN A C 1
ATOM 830 O O . ASN A 1 100 ? -3.320 -6.384 -9.159 1.00 78.81 100 ASN A O 1
ATOM 834 N N . VAL A 1 101 ? -5.047 -4.980 -9.388 1.00 79.75 101 VAL A N 1
ATOM 835 C CA . VAL A 1 101 ? -5.214 -5.177 -10.834 1.00 79.75 101 VAL A CA 1
ATOM 836 C C . VAL A 1 101 ? -4.486 -4.058 -11.584 1.00 79.75 101 VAL A C 1
ATOM 838 O O . VAL A 1 101 ? -4.754 -2.891 -11.296 1.00 79.75 101 VAL A O 1
ATOM 841 N N . PRO A 1 102 ? -3.563 -4.352 -12.521 1.00 85.88 102 PRO A N 1
ATOM 842 C CA . PRO A 1 102 ? -2.912 -3.315 -13.316 1.00 85.88 102 PRO A CA 1
ATOM 843 C C . PRO A 1 102 ? -3.940 -2.643 -14.236 1.00 85.88 102 PRO A C 1
ATOM 845 O O . PRO A 1 102 ? -4.585 -3.307 -15.042 1.00 8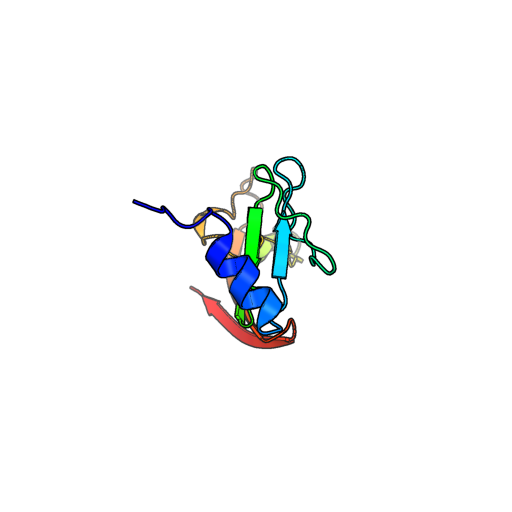5.88 102 PRO A O 1
ATOM 848 N N . VAL A 1 103 ? -4.089 -1.324 -14.112 1.00 91.50 103 VAL A N 1
ATOM 849 C CA . VAL A 1 103 ? -5.045 -0.518 -14.894 1.00 91.50 103 VAL A CA 1
ATOM 850 C C . VAL A 1 103 ? -4.369 0.437 -15.876 1.00 91.50 103 VAL A C 1
ATOM 852 O O . VAL A 1 103 ? -4.999 0.861 -16.839 1.00 91.50 103 VAL A O 1
ATOM 855 N N . ALA A 1 104 ? -3.098 0.777 -15.657 1.00 89.00 104 ALA A N 1
ATOM 856 C CA . ALA A 1 104 ? -2.321 1.602 -16.576 1.00 89.00 104 ALA A CA 1
ATOM 857 C C . ALA A 1 104 ? -0.845 1.202 -16.531 1.00 89.00 104 ALA A C 1
ATOM 859 O O . ALA A 1 104 ? -0.300 0.980 -15.449 1.00 89.00 104 ALA A O 1
ATOM 860 N N . VAL A 1 105 ? -0.210 1.134 -17.700 1.00 88.25 105 VAL A N 1
ATOM 861 C CA . VAL A 1 105 ? 1.222 0.858 -17.863 1.00 88.25 105 VAL A CA 1
ATOM 862 C C . VAL A 1 105 ? 1.799 1.933 -18.775 1.00 88.25 105 VAL A C 1
ATOM 864 O O . VAL A 1 105 ? 1.317 2.128 -19.888 1.00 88.25 105 VAL A O 1
ATOM 867 N N . GLU A 1 106 ? 2.819 2.636 -18.297 1.00 88.81 106 GLU A N 1
ATOM 868 C CA . GLU A 1 106 ? 3.456 3.752 -18.994 1.00 88.81 106 GLU A CA 1
ATOM 869 C C . GLU A 1 106 ? 4.975 3.572 -18.971 1.00 88.81 106 GLU A C 1
ATOM 871 O O . GLU A 1 106 ? 5.544 3.198 -17.946 1.00 88.81 106 GLU A O 1
ATOM 876 N N . ILE A 1 107 ? 5.647 3.875 -20.084 1.00 84.94 107 ILE A N 1
ATOM 877 C CA . ILE A 1 107 ? 7.110 3.976 -20.108 1.00 84.94 107 ILE A CA 1
ATOM 878 C C . ILE A 1 107 ? 7.483 5.421 -19.779 1.00 84.94 107 ILE A C 1
ATOM 880 O O . ILE A 1 107 ? 7.140 6.344 -20.518 1.00 84.94 107 ILE A O 1
ATOM 884 N N . VAL A 1 108 ? 8.186 5.608 -18.667 1.00 80.69 108 VAL A N 1
ATOM 885 C CA . VAL A 1 108 ? 8.709 6.895 -18.212 1.00 80.69 108 VAL A CA 1
ATOM 886 C C . VAL A 1 108 ? 10.127 7.045 -18.767 1.00 80.69 108 VAL A C 1
ATOM 888 O O . VAL A 1 108 ? 10.967 6.164 -18.567 1.00 80.69 108 VAL A O 1
ATOM 891 N N . LYS A 1 109 ? 10.352 8.122 -19.525 1.00 61.94 109 LYS A N 1
ATOM 892 C CA . LYS A 1 109 ? 11.658 8.497 -20.088 1.00 61.94 109 LYS A CA 1
ATOM 893 C C . LYS A 1 109 ? 12.493 9.287 -19.093 1.00 61.94 109 LYS A C 1
ATOM 895 O O . LYS A 1 109 ? 11.892 10.096 -18.352 1.00 61.94 109 LYS A O 1
#

Radius of gyration: 18.53 Å; chains: 1; bounding box: 45×30×50 Å

pLDDT: mean 76.15, std 16.49, range [40.41, 94.75]